Protein AF-A0A4Y7PIX8-F1 (afdb_monomer_lite)

Sequence (165 aa):
MNRLGFGAVGPATTAKARHVSPRPYHHPHSLTLSRPYHSASADVDESTFAREKFGAQKAISSDMYFGRNAYDPAATAEAQERLQQFRGATAISSNQYFGREEEDGEDGAGGGEGLLGDGSLSGLENAARDAIQRVMANPDVQDAADKIRAGALKLSDYLQQMSER

Foldseek 3Di:
DDDDDDDDDDDDDDDDDDDDDDDDDDDDDDDDDPDPPDDPVVVVCLVCVCCVPPVVPPDDDPCVSVVPVPDDPVVVVVLVVLVVVCPPPPDDDPCNSPVPDPPDDDPPDDDDPDQPDDPDPVSVVVVVVVVVVVLVPDPVNVVVVVVVVVVVVVVVVVVVVVVVD

Radius of gyration: 32.85 Å; chains: 1; bounding box: 65×68×79 Å

pLDDT: mean 70.7, std 16.64, range [37.5, 93.62]

Secondary structure (DSSP, 8-state):
-PPPPS--PPPPPP--PPPPPPPPP--------------THHHHHHHHHHHHHHTT-S---HHHHHT-TT--HHHHHHHHHHHHHTTT-S---HHHHHT---SS---SSS--S-SSS---HHHHHHHHHHHHHHHHH-HHHHHHHHHHHHHHHHHHHHHHHHHT-

Structure (mmCIF, N/CA/C/O backbone):
data_AF-A0A4Y7PIX8-F1
#
_entry.id   AF-A0A4Y7PIX8-F1
#
loop_
_atom_site.group_PDB
_atom_site.id
_atom_site.type_symbol
_atom_site.label_atom_id
_atom_site.label_alt_id
_atom_site.label_comp_id
_atom_site.label_asym_id
_atom_site.label_entity_id
_atom_site.label_seq_id
_atom_site.pdbx_PDB_ins_code
_atom_site.Cartn_x
_atom_site.Cartn_y
_atom_site.Cartn_z
_atom_site.occupancy
_atom_site.B_iso_or_equiv
_atom_site.auth_seq_id
_atom_site.auth_comp_id
_atom_site.auth_asym_id
_atom_site.auth_atom_id
_atom_site.pdbx_PDB_model_num
ATOM 1 N N . MET A 1 1 ? 5.256 -55.098 -22.594 1.00 51.00 1 MET A N 1
ATOM 2 C CA . MET A 1 1 ? 4.741 -53.948 -21.822 1.00 51.00 1 MET A CA 1
ATOM 3 C C . MET A 1 1 ? 4.893 -52.693 -22.672 1.00 51.00 1 MET A C 1
ATOM 5 O O . MET A 1 1 ? 6.011 -52.218 -22.816 1.00 51.00 1 MET A O 1
ATOM 9 N N . ASN A 1 2 ? 3.811 -52.184 -23.269 1.00 58.03 2 ASN A N 1
ATOM 10 C CA . ASN A 1 2 ? 3.866 -50.974 -24.098 1.00 58.03 2 ASN A CA 1
ATOM 11 C C . ASN A 1 2 ? 3.426 -49.765 -23.265 1.00 58.03 2 ASN A C 1
ATOM 13 O O . ASN A 1 2 ? 2.327 -49.752 -22.716 1.00 58.03 2 ASN A O 1
ATOM 17 N N . ARG A 1 3 ? 4.321 -48.781 -23.141 1.00 63.31 3 ARG A N 1
ATOM 18 C CA . ARG A 1 3 ? 4.110 -47.519 -22.423 1.00 63.31 3 ARG A CA 1
ATOM 19 C C . ARG A 1 3 ? 3.291 -46.576 -23.309 1.00 63.31 3 ARG A C 1
ATOM 21 O O . ARG A 1 3 ? 3.750 -46.204 -24.384 1.00 63.31 3 ARG A O 1
ATOM 28 N N . LEU A 1 4 ? 2.088 -46.219 -22.866 1.00 70.94 4 LEU A N 1
ATOM 29 C CA . LEU A 1 4 ? 1.241 -45.210 -23.502 1.00 70.94 4 LEU A CA 1
ATOM 30 C C . LEU A 1 4 ? 1.732 -43.819 -23.081 1.00 70.94 4 LEU A C 1
ATOM 32 O O . LEU A 1 4 ? 1.759 -43.496 -21.895 1.00 70.94 4 LEU A O 1
ATOM 36 N N . GLY A 1 5 ? 2.177 -43.038 -24.065 1.00 63.84 5 GLY A N 1
ATOM 37 C CA . GLY A 1 5 ? 2.572 -41.644 -23.906 1.00 63.84 5 GLY A CA 1
ATOM 38 C C . GLY A 1 5 ? 1.372 -40.737 -23.636 1.00 63.84 5 GLY A C 1
ATOM 39 O O . GLY A 1 5 ? 0.261 -40.982 -24.107 1.00 63.84 5 GLY A O 1
ATOM 40 N N . PHE A 1 6 ? 1.624 -39.690 -22.856 1.00 62.28 6 PHE A N 1
ATOM 41 C CA . PHE A 1 6 ? 0.674 -38.644 -22.506 1.00 62.28 6 PHE A CA 1
ATOM 42 C C . PHE A 1 6 ? 0.155 -37.908 -23.752 1.00 62.28 6 PHE A C 1
ATOM 44 O O . PHE A 1 6 ? 0.921 -37.288 -24.482 1.00 62.28 6 PHE A O 1
ATOM 51 N N . GLY A 1 7 ? -1.167 -37.943 -23.930 1.00 59.19 7 GLY A N 1
ATOM 52 C CA . GLY A 1 7 ? -1.958 -36.770 -24.305 1.00 59.19 7 GLY A CA 1
ATOM 53 C C . GLY A 1 7 ? -1.676 -36.128 -25.661 1.00 59.19 7 GLY A C 1
ATOM 54 O O . GLY A 1 7 ? -1.343 -34.949 -25.720 1.00 59.19 7 GLY A O 1
ATOM 55 N N . ALA A 1 8 ? -1.918 -36.855 -26.751 1.00 52.09 8 ALA A N 1
ATOM 56 C CA . ALA A 1 8 ? -2.273 -36.221 -28.017 1.00 52.09 8 ALA A CA 1
ATOM 57 C C . ALA A 1 8 ? -3.710 -35.675 -27.907 1.00 52.09 8 ALA A C 1
ATOM 59 O O . ALA A 1 8 ? -4.668 -36.447 -27.895 1.00 52.09 8 ALA A O 1
ATOM 60 N N . VAL A 1 9 ? -3.869 -34.354 -27.803 1.00 61.28 9 VAL A N 1
ATOM 61 C CA . VAL A 1 9 ? -5.174 -33.691 -27.947 1.00 61.28 9 VAL A CA 1
ATOM 62 C C . VAL A 1 9 ? -5.336 -33.241 -29.400 1.00 61.28 9 VAL A C 1
ATOM 64 O O . VAL A 1 9 ? -4.540 -32.461 -29.917 1.00 61.28 9 VAL A O 1
ATOM 67 N N . GLY A 1 10 ? -6.331 -33.806 -30.087 1.00 49.22 10 GLY A N 1
ATOM 68 C CA . GLY A 1 10 ? -6.725 -33.410 -31.440 1.00 49.22 10 GLY A CA 1
ATOM 69 C C . GLY A 1 10 ? -7.510 -32.088 -31.460 1.00 49.22 10 GLY A C 1
ATOM 70 O O . GLY A 1 10 ? -7.948 -31.614 -30.409 1.00 49.22 10 GLY A O 1
ATOM 71 N N . PRO A 1 11 ? -7.706 -31.475 -32.641 1.00 51.38 11 PRO A N 1
ATOM 72 C CA . PRO A 1 11 ? -8.358 -30.175 -32.760 1.00 51.38 11 PRO A CA 1
ATOM 73 C C . PRO A 1 11 ? -9.878 -30.296 -32.570 1.00 51.38 11 PRO A C 1
ATOM 75 O O . PRO A 1 11 ? -10.563 -30.963 -33.344 1.00 51.38 11 PRO A O 1
ATOM 78 N N . ALA A 1 12 ? -10.415 -29.628 -31.545 1.00 50.47 12 ALA A N 1
ATOM 79 C CA . ALA A 1 12 ? -11.852 -29.508 -31.326 1.00 50.47 12 ALA A CA 1
ATOM 80 C C . ALA A 1 12 ? -12.443 -28.390 -32.201 1.00 50.47 12 ALA A C 1
ATOM 82 O O . ALA A 1 12 ? -11.990 -27.246 -32.202 1.00 50.47 12 ALA A O 1
ATOM 83 N N . THR A 1 13 ? -13.472 -28.762 -32.952 1.00 42.78 13 THR A N 1
ATOM 84 C CA . THR A 1 13 ? -14.265 -27.947 -33.871 1.00 42.78 13 THR A CA 1
ATOM 85 C C . THR A 1 13 ? -15.101 -26.882 -33.154 1.00 42.78 13 THR A C 1
ATOM 87 O O . THR A 1 13 ? -15.723 -27.149 -32.127 1.00 42.78 13 THR A O 1
ATOM 90 N N . THR A 1 14 ? -15.167 -25.693 -33.752 1.00 46.94 14 THR A N 1
ATOM 91 C CA . THR A 1 14 ? -15.957 -24.515 -33.365 1.00 46.94 14 THR A CA 1
ATOM 92 C C . THR A 1 14 ? -17.438 -24.823 -33.104 1.00 46.94 14 THR A C 1
ATOM 94 O O . THR A 1 14 ? -18.172 -25.188 -34.021 1.00 46.94 14 THR A O 1
ATOM 97 N N . ALA A 1 15 ? -17.908 -24.576 -31.876 1.00 44.22 15 ALA A N 1
ATOM 98 C CA . ALA A 1 15 ? -19.329 -24.536 -31.534 1.00 44.22 15 ALA A CA 1
ATOM 99 C C . ALA A 1 15 ? -19.772 -23.089 -31.255 1.00 44.22 15 ALA A C 1
ATOM 101 O O . ALA A 1 15 ? -19.259 -22.402 -30.375 1.00 44.22 15 ALA A O 1
ATOM 102 N N . LYS A 1 16 ? -20.734 -22.631 -32.057 1.00 48.50 16 LYS A N 1
ATOM 103 C CA . LYS A 1 16 ? -21.333 -21.293 -32.072 1.00 48.50 16 LYS A CA 1
ATOM 104 C C . LYS A 1 16 ? -22.332 -21.151 -30.912 1.00 48.50 16 LYS A C 1
ATOM 106 O O . LYS A 1 16 ? -23.440 -21.676 -31.000 1.00 48.50 16 LYS A O 1
ATOM 111 N N . ALA A 1 17 ? -21.971 -20.441 -29.842 1.00 46.00 17 ALA A N 1
ATOM 112 C CA . ALA A 1 17 ? -22.891 -20.126 -28.745 1.00 46.00 17 ALA A CA 1
ATOM 113 C C . ALA A 1 17 ? -23.623 -18.795 -29.001 1.00 46.00 17 ALA A C 1
ATOM 115 O O . ALA A 1 17 ? -23.019 -17.778 -29.338 1.00 46.00 17 ALA A O 1
ATOM 116 N N . ARG A 1 18 ? -24.955 -18.838 -28.885 1.00 49.22 18 ARG A N 1
ATOM 117 C CA . ARG A 1 18 ? -25.894 -17.727 -29.088 1.00 49.22 18 ARG A CA 1
ATOM 118 C C . ARG A 1 18 ? -25.703 -16.634 -28.031 1.00 49.22 18 ARG A C 1
ATOM 120 O O . ARG A 1 18 ? -25.759 -16.907 -26.838 1.00 49.22 18 ARG A O 1
ATOM 127 N N . HIS A 1 19 ? -25.551 -15.397 -28.495 1.00 47.25 19 HIS A N 1
ATOM 128 C CA . HIS A 1 19 ? -25.453 -14.189 -27.681 1.00 47.25 19 HIS A CA 1
ATOM 129 C C . HIS A 1 19 ? -26.841 -13.781 -27.153 1.00 47.25 19 HIS A C 1
ATOM 131 O O . HIS A 1 19 ? -27.742 -13.479 -27.935 1.00 47.25 19 HIS A O 1
ATOM 137 N N . VAL A 1 20 ? -27.009 -13.748 -25.830 1.00 58.03 20 VAL A N 1
ATOM 138 C CA . VAL A 1 20 ? -28.155 -13.130 -25.139 1.00 58.03 20 VAL A CA 1
ATOM 139 C C . VAL A 1 20 ? -27.850 -11.641 -24.970 1.00 58.03 20 VAL A C 1
ATOM 141 O O . VAL A 1 20 ? -26.814 -11.275 -24.426 1.00 58.03 20 VAL A O 1
ATOM 144 N N . SER A 1 21 ? -28.700 -10.772 -25.512 1.00 55.81 21 SER A N 1
ATOM 145 C CA . SER A 1 21 ? -28.516 -9.316 -25.499 1.00 55.81 21 SER A CA 1
ATOM 146 C C . SER A 1 21 ? -28.816 -8.712 -24.118 1.00 55.81 21 SER A C 1
ATOM 148 O O . SER A 1 21 ? -29.924 -8.917 -23.618 1.00 55.81 21 SER A O 1
ATOM 150 N N . PRO A 1 22 ? -27.923 -7.905 -23.518 1.00 58.34 22 PRO A N 1
ATOM 151 C CA . PRO A 1 22 ? -28.315 -7.006 -22.442 1.00 58.34 22 PRO A CA 1
ATOM 152 C C . PRO A 1 22 ? -28.963 -5.734 -23.015 1.00 58.34 22 PRO A C 1
ATOM 154 O O . PRO A 1 22 ? -28.614 -5.254 -24.095 1.00 58.34 22 PRO A O 1
ATOM 157 N N . ARG A 1 23 ? -29.963 -5.217 -22.292 1.00 59.53 23 ARG A N 1
ATOM 158 C CA . ARG A 1 23 ? -30.752 -4.027 -22.645 1.00 59.53 23 ARG A CA 1
ATOM 159 C C . ARG A 1 23 ? -29.902 -2.742 -22.620 1.00 59.53 23 ARG A C 1
ATOM 161 O O . ARG A 1 23 ? -28.999 -2.645 -21.792 1.00 59.53 23 ARG A O 1
ATOM 168 N N . PRO A 1 24 ? -30.205 -1.736 -23.464 1.00 52.06 24 PRO A N 1
ATOM 169 C CA . PRO A 1 24 ? -29.401 -0.523 -23.553 1.00 52.06 24 PRO A CA 1
ATOM 170 C C . PRO A 1 24 ? -29.749 0.465 -22.430 1.00 52.06 24 PRO A C 1
ATOM 172 O O . PRO A 1 24 ? -30.883 0.933 -22.333 1.00 52.06 24 PRO A O 1
ATOM 175 N N . TYR A 1 25 ? -28.756 0.834 -21.620 1.00 48.97 25 TYR A N 1
ATOM 176 C CA . TYR A 1 25 ? -28.816 2.037 -20.788 1.00 48.97 25 TYR A CA 1
ATOM 177 C C . TYR A 1 25 ? -28.763 3.277 -21.690 1.00 48.97 25 TYR A C 1
ATOM 179 O O . TYR A 1 25 ? -27.814 3.462 -22.451 1.00 48.97 25 TYR A O 1
ATOM 187 N N . HIS A 1 26 ? -29.788 4.124 -21.615 1.00 54.50 26 HIS A N 1
ATOM 188 C CA . HIS A 1 26 ? -29.819 5.422 -22.286 1.00 54.50 26 HIS A CA 1
ATOM 189 C C . HIS A 1 26 ? -28.824 6.380 -21.617 1.00 54.50 26 HIS A C 1
ATOM 191 O O . HIS A 1 26 ? -29.031 6.786 -20.478 1.00 54.50 26 HIS A O 1
ATOM 197 N N . HIS A 1 27 ? -27.773 6.760 -22.342 1.00 56.09 27 HIS A N 1
ATOM 198 C CA . HIS A 1 27 ? -26.993 7.966 -22.069 1.00 56.09 27 HIS A CA 1
ATOM 199 C C . HIS A 1 27 ? -27.304 8.969 -23.186 1.00 56.09 27 HIS A C 1
ATOM 201 O O . HIS A 1 27 ? -27.070 8.645 -24.354 1.00 56.09 27 HIS A O 1
ATOM 207 N N . PRO A 1 28 ? -27.867 10.151 -22.888 1.00 59.72 28 PRO A N 1
ATOM 208 C CA . PRO A 1 28 ? -28.012 11.197 -23.883 1.00 59.72 28 PRO A CA 1
ATOM 209 C C . PRO A 1 28 ? -26.685 11.958 -24.047 1.00 59.72 28 PRO A C 1
ATOM 211 O O . PRO A 1 28 ? -25.898 12.059 -23.110 1.00 59.72 28 PRO A O 1
ATOM 214 N N . HIS A 1 29 ? -26.522 12.555 -25.231 1.00 47.00 29 HIS A N 1
ATOM 215 C CA . HIS A 1 29 ? -25.461 13.474 -25.679 1.00 47.00 29 HIS A CA 1
ATOM 216 C C . HIS A 1 29 ? -24.283 12.838 -26.434 1.00 47.00 29 HIS A C 1
ATOM 218 O O . HIS A 1 29 ? -23.179 12.625 -25.943 1.00 47.00 29 HIS A O 1
ATOM 224 N N . SER A 1 30 ? -24.564 12.625 -27.719 1.00 50.91 30 SER A N 1
ATOM 225 C CA . SER A 1 30 ? -23.630 12.512 -28.831 1.00 50.91 30 SER A CA 1
ATOM 226 C C . SER A 1 30 ? -22.756 13.762 -28.989 1.00 50.91 30 SER A C 1
ATOM 228 O O . SER A 1 30 ? -23.269 14.845 -29.272 1.00 50.91 30 SER A O 1
ATOM 230 N N . LEU A 1 31 ? -21.437 13.583 -28.946 1.00 58.44 31 LEU A N 1
ATOM 231 C CA . LEU A 1 31 ? -20.496 14.425 -29.679 1.00 58.44 31 LEU A CA 1
ATOM 232 C C . LEU A 1 31 ? -19.670 13.504 -30.575 1.00 58.44 31 LEU A C 1
ATOM 234 O O . LEU A 1 31 ? -18.884 12.675 -30.125 1.00 58.44 31 LEU A O 1
ATOM 238 N N . THR A 1 32 ? -19.951 13.601 -31.867 1.00 54.78 32 THR A N 1
ATOM 239 C CA . THR A 1 32 ? -19.313 12.860 -32.947 1.00 54.78 32 THR A CA 1
ATOM 240 C C . THR A 1 32 ? -17.853 13.280 -33.076 1.00 54.78 32 THR A C 1
ATOM 242 O O . THR A 1 32 ? -17.566 14.371 -33.565 1.00 54.78 32 THR A O 1
ATOM 245 N N . LEU A 1 33 ? -16.928 12.397 -32.706 1.00 56.91 33 LEU A N 1
ATOM 246 C CA . LEU A 1 33 ? -15.567 12.434 -33.225 1.00 56.91 33 LEU A CA 1
ATOM 247 C C . LEU A 1 33 ? -15.387 11.186 -34.088 1.00 56.91 33 LEU A C 1
ATOM 249 O O . LEU A 1 33 ? -15.236 10.081 -33.570 1.00 56.91 33 LEU A O 1
ATOM 253 N N . SER A 1 34 ? -15.482 11.361 -35.410 1.00 59.00 34 SER A N 1
ATOM 254 C CA . SER A 1 34 ? -15.151 10.325 -36.391 1.00 59.00 34 SER A CA 1
ATOM 255 C C . SER A 1 34 ? -13.716 9.874 -36.157 1.00 59.00 34 SER A C 1
ATOM 257 O O . SER A 1 34 ? -12.762 10.537 -36.559 1.00 59.00 34 SER A O 1
ATOM 259 N N . ARG A 1 35 ? -13.567 8.747 -35.465 1.00 58.97 35 ARG A N 1
ATOM 260 C CA . ARG A 1 35 ? -12.287 8.083 -35.264 1.00 58.97 35 ARG A CA 1
ATOM 261 C C . ARG A 1 35 ? -11.973 7.339 -36.565 1.00 58.97 35 ARG A C 1
ATOM 263 O O . ARG A 1 35 ? -12.783 6.502 -36.966 1.00 58.97 35 ARG A O 1
ATOM 270 N N . PRO A 1 36 ? -10.869 7.652 -37.266 1.00 54.69 36 PRO A N 1
ATOM 271 C CA . PRO A 1 36 ? -10.506 6.925 -38.472 1.00 54.69 36 PRO A CA 1
ATOM 272 C C . PRO A 1 36 ? -10.323 5.453 -38.107 1.00 54.69 36 PRO A C 1
ATOM 274 O O . PRO A 1 36 ? -9.555 5.119 -37.200 1.00 54.69 36 PRO A O 1
ATOM 277 N N . TYR A 1 37 ? -11.082 4.606 -38.797 1.00 50.25 37 TYR A N 1
ATOM 278 C CA . TYR A 1 37 ? -11.020 3.154 -38.729 1.00 50.25 37 TYR A CA 1
ATOM 279 C C . TYR A 1 37 ? -9.612 2.728 -39.159 1.00 50.25 37 TYR A C 1
ATOM 281 O O . TYR A 1 37 ? -9.327 2.609 -40.350 1.00 50.25 37 TYR A O 1
ATOM 289 N N . HIS A 1 38 ? -8.700 2.600 -38.194 1.00 55.03 38 HIS A N 1
ATOM 290 C CA . HIS A 1 38 ? -7.393 2.016 -38.443 1.00 55.03 38 HIS A CA 1
ATOM 291 C C . HIS A 1 38 ? -7.612 0.517 -38.608 1.00 55.03 38 HIS A C 1
ATOM 293 O O . HIS A 1 38 ? -8.166 -0.158 -37.747 1.00 55.03 38 HIS A O 1
ATOM 299 N N . SER A 1 39 ? -7.276 0.07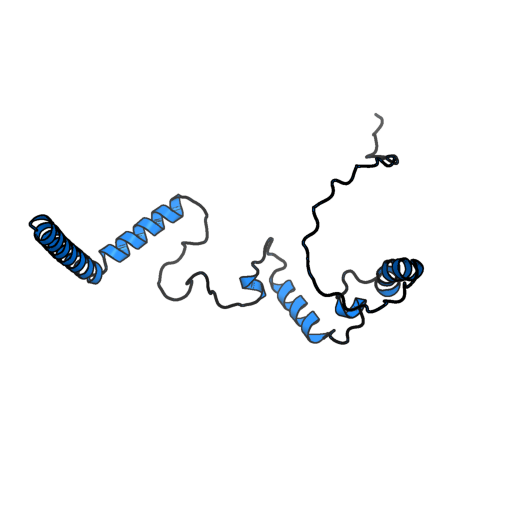1 -39.810 1.00 51.78 39 SER A N 1
ATOM 300 C CA . SER A 1 39 ? -7.445 -1.268 -40.348 1.00 51.78 39 SER A CA 1
ATOM 301 C C . SER A 1 39 ? -6.887 -2.349 -39.428 1.00 51.78 39 SER A C 1
ATOM 303 O O . SER A 1 39 ? -5.803 -2.168 -38.875 1.00 51.78 39 SER A O 1
ATOM 305 N N . ALA A 1 40 ? -7.557 -3.504 -39.422 1.00 56.53 40 ALA A N 1
ATOM 306 C CA . ALA A 1 40 ? -7.214 -4.761 -38.747 1.00 56.53 40 ALA A CA 1
ATOM 307 C C . ALA A 1 40 ? -5.740 -5.226 -38.841 1.00 56.53 40 ALA A C 1
ATOM 309 O O . ALA A 1 40 ? -5.350 -6.156 -38.148 1.00 56.53 40 ALA A O 1
ATOM 310 N N . SER A 1 41 ? -4.918 -4.607 -39.691 1.00 54.28 41 SER A N 1
ATOM 311 C CA . SER A 1 41 ? -3.466 -4.789 -39.780 1.00 54.28 41 SER A CA 1
ATOM 312 C C . SER A 1 41 ? -2.700 -4.260 -38.557 1.00 54.28 41 SER A C 1
ATOM 314 O O . SER A 1 41 ? -1.665 -4.821 -38.216 1.00 54.28 41 SER A O 1
ATOM 316 N N . ALA A 1 42 ? -3.190 -3.201 -37.896 1.00 57.47 42 ALA A N 1
ATOM 317 C CA . ALA A 1 42 ? -2.537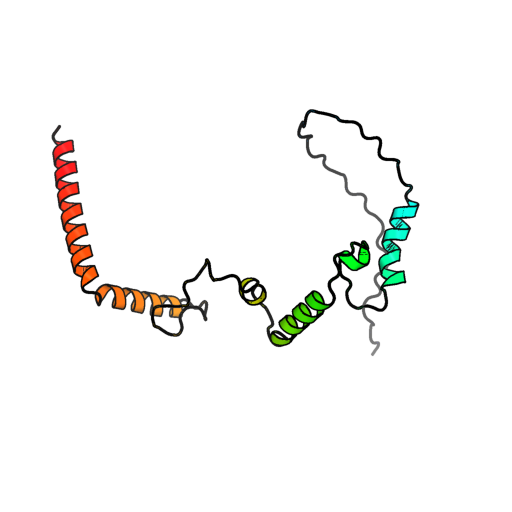 -2.621 -36.715 1.00 57.47 42 ALA A CA 1
ATOM 318 C C . ALA A 1 42 ? -2.703 -3.504 -35.466 1.00 57.47 42 ALA A C 1
ATOM 320 O O . ALA A 1 42 ? -1.789 -3.596 -34.654 1.00 57.47 42 ALA A O 1
ATOM 321 N N . ASP A 1 43 ? -3.833 -4.208 -35.351 1.00 57.47 43 ASP A N 1
ATOM 322 C CA . ASP A 1 43 ? -4.094 -5.123 -34.234 1.00 57.47 43 ASP A CA 1
ATOM 323 C C . ASP A 1 43 ? -3.148 -6.339 -34.257 1.00 57.47 43 ASP A C 1
ATOM 325 O O . ASP A 1 43 ? -2.729 -6.832 -33.208 1.00 57.47 43 ASP A O 1
ATOM 329 N N . VAL A 1 44 ? -2.780 -6.824 -35.454 1.00 57.47 44 VAL A N 1
ATOM 330 C CA . VAL A 1 44 ? -1.812 -7.927 -35.590 1.00 57.47 44 VAL A CA 1
ATOM 331 C C . VAL A 1 44 ? -0.415 -7.459 -35.192 1.00 57.47 44 VAL A C 1
ATOM 333 O O . VAL A 1 44 ? 0.249 -8.165 -34.435 1.00 57.47 44 VAL A O 1
ATOM 336 N N . ASP A 1 45 ? -0.013 -6.265 -35.641 1.00 61.31 45 ASP A N 1
ATOM 337 C CA . ASP A 1 45 ? 1.290 -5.662 -35.336 1.00 61.31 45 ASP A CA 1
ATOM 338 C C . ASP A 1 45 ? 1.432 -5.363 -33.830 1.00 61.31 45 ASP A C 1
ATOM 340 O O . ASP A 1 45 ? 2.429 -5.742 -33.222 1.00 61.31 45 ASP A O 1
ATOM 344 N N . GLU A 1 46 ? 0.395 -4.837 -33.159 1.00 66.38 46 GLU A N 1
ATOM 345 C CA . GLU A 1 46 ? 0.402 -4.702 -31.689 1.00 66.38 46 GLU A CA 1
ATOM 346 C C . GLU A 1 46 ? 0.551 -6.058 -30.974 1.00 66.38 46 GLU A C 1
ATOM 348 O O . GLU A 1 46 ? 1.268 -6.166 -29.969 1.00 66.38 46 GLU A O 1
ATOM 353 N N . SER A 1 47 ? -0.091 -7.111 -31.493 1.00 71.56 47 SER A N 1
ATOM 354 C CA . SER A 1 47 ? -0.051 -8.443 -30.880 1.00 71.56 47 SER A CA 1
ATOM 355 C C . SER A 1 47 ? 1.315 -9.136 -31.007 1.00 71.56 47 SER A C 1
ATOM 357 O O . SER A 1 47 ? 1.706 -9.901 -30.116 1.00 71.56 47 SER A O 1
ATOM 359 N N . THR A 1 48 ? 2.067 -8.870 -32.082 1.00 84.94 48 THR A N 1
ATOM 360 C CA . THR A 1 48 ? 3.412 -9.425 -32.306 1.00 84.94 48 THR A CA 1
ATOM 361 C C . THR A 1 48 ? 4.520 -8.524 -31.773 1.00 84.94 48 THR A C 1
ATOM 363 O O . THR A 1 48 ? 5.552 -9.049 -31.351 1.00 84.94 48 THR A O 1
ATOM 366 N N . PHE A 1 49 ? 4.295 -7.212 -31.664 1.00 86.75 49 PHE A N 1
ATOM 367 C CA . PHE A 1 49 ? 5.270 -6.227 -31.187 1.00 86.75 49 PHE A CA 1
ATOM 368 C C . PHE A 1 49 ? 5.935 -6.623 -29.862 1.00 86.75 49 PHE A C 1
ATOM 370 O O . PHE A 1 49 ? 7.164 -6.616 -29.758 1.00 86.75 49 PHE A O 1
ATOM 377 N N . ALA A 1 50 ? 5.150 -7.045 -28.859 1.00 87.88 50 ALA A N 1
ATOM 378 C CA . ALA A 1 50 ? 5.698 -7.487 -27.571 1.00 87.88 50 ALA A CA 1
ATOM 379 C C . ALA A 1 50 ? 6.660 -8.672 -27.730 1.00 87.88 50 ALA A C 1
ATOM 381 O O . ALA A 1 50 ? 7.722 -8.716 -27.111 1.00 87.88 50 ALA A O 1
ATOM 382 N N . ARG A 1 51 ? 6.280 -9.643 -28.567 1.00 88.38 51 ARG A N 1
ATOM 383 C CA . ARG A 1 51 ? 7.051 -10.870 -28.790 1.00 88.38 51 ARG A CA 1
ATOM 384 C C . ARG A 1 51 ? 8.330 -10.586 -29.569 1.00 88.38 51 ARG A C 1
ATOM 386 O O . ARG A 1 51 ? 9.370 -11.137 -29.230 1.00 88.38 51 ARG A O 1
ATOM 393 N N . GLU A 1 52 ? 8.268 -9.714 -30.568 1.00 91.12 52 GLU A N 1
ATOM 394 C CA . GLU A 1 52 ? 9.415 -9.363 -31.408 1.00 91.12 52 GLU A CA 1
ATOM 395 C C . GLU A 1 52 ? 10.429 -8.474 -30.680 1.00 91.12 52 GLU A C 1
ATOM 397 O O . GLU A 1 52 ? 11.635 -8.682 -30.807 1.00 91.12 52 GLU A O 1
ATOM 402 N N . LYS A 1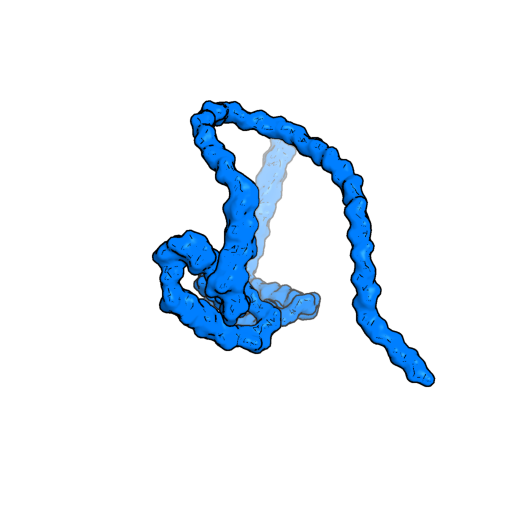 53 ? 9.964 -7.499 -29.888 1.00 88.00 53 LYS A N 1
ATOM 403 C CA . LYS A 1 53 ? 10.840 -6.550 -29.179 1.00 88.00 53 LYS A CA 1
ATOM 404 C C . LYS A 1 53 ? 11.335 -7.066 -27.837 1.00 88.00 53 LYS A C 1
ATOM 406 O O . LYS A 1 53 ? 12.468 -6.781 -27.457 1.00 88.00 53 LYS A O 1
ATOM 411 N N . PHE A 1 54 ? 10.506 -7.826 -27.130 1.00 90.00 54 PHE A N 1
ATOM 412 C CA . PHE A 1 54 ? 10.767 -8.208 -25.747 1.00 90.00 54 PHE A CA 1
ATOM 413 C C . PHE A 1 54 ? 10.704 -9.716 -25.500 1.00 90.00 54 PHE A C 1
ATOM 415 O O . PHE A 1 54 ? 10.724 -10.143 -24.351 1.00 90.00 54 PHE A O 1
ATOM 422 N N . GLY A 1 55 ? 10.696 -10.547 -26.547 1.00 90.56 55 GLY A N 1
ATOM 423 C CA . GLY A 1 55 ? 10.621 -12.007 -26.409 1.00 90.56 55 GLY A CA 1
ATOM 424 C C . GLY A 1 55 ? 11.765 -12.644 -25.609 1.00 90.56 55 GLY A C 1
ATOM 425 O O . GLY A 1 55 ? 11.604 -13.739 -25.078 1.00 90.56 55 GLY A O 1
ATOM 426 N N . ALA A 1 56 ? 12.908 -11.963 -25.479 1.00 91.31 56 ALA A N 1
ATOM 427 C CA . ALA A 1 56 ? 14.020 -12.403 -24.633 1.00 91.31 56 ALA A CA 1
ATOM 428 C C . ALA A 1 56 ? 13.850 -12.031 -23.145 1.00 91.31 56 ALA A C 1
ATOM 430 O O . ALA A 1 56 ? 14.573 -12.548 -22.291 1.00 91.31 56 ALA A O 1
ATOM 431 N N . GLN A 1 57 ? 12.926 -11.124 -22.819 1.00 86.06 57 GLN A N 1
ATOM 432 C CA . GLN A 1 57 ? 12.691 -10.651 -21.459 1.00 86.06 57 GLN A CA 1
ATOM 433 C C . GLN A 1 57 ? 11.582 -11.470 -20.794 1.00 86.06 57 GLN A C 1
ATOM 435 O O . GLN A 1 57 ? 10.527 -11.718 -21.367 1.00 86.06 57 GLN A O 1
ATOM 440 N N . LYS A 1 58 ? 11.816 -11.888 -19.545 1.00 90.25 58 LYS A N 1
ATOM 441 C CA . LYS A 1 58 ? 10.833 -12.654 -18.757 1.00 90.25 58 LYS A CA 1
ATOM 442 C C . LYS A 1 58 ? 9.605 -11.831 -18.360 1.00 90.25 58 LYS A C 1
ATOM 444 O O . LYS A 1 58 ? 8.556 -12.403 -18.090 1.00 90.25 58 LYS A O 1
ATOM 449 N N . ALA A 1 59 ? 9.756 -10.514 -18.282 1.00 86.25 59 ALA A N 1
ATOM 450 C CA . ALA A 1 59 ? 8.698 -9.575 -17.957 1.00 86.25 59 ALA A CA 1
ATOM 451 C C . ALA A 1 59 ? 9.014 -8.220 -18.597 1.00 86.25 59 ALA A C 1
ATOM 453 O O . ALA A 1 59 ? 10.184 -7.845 -18.686 1.00 86.25 59 ALA A O 1
ATOM 454 N N . ILE A 1 60 ? 7.969 -7.492 -18.988 1.00 85.81 60 ILE A N 1
ATOM 455 C CA . ILE A 1 60 ? 8.040 -6.101 -19.440 1.00 85.81 60 ILE A CA 1
ATOM 456 C C . ILE A 1 60 ? 7.032 -5.258 -18.676 1.00 85.81 60 ILE A C 1
ATOM 458 O O . ILE A 1 60 ? 5.960 -5.747 -18.319 1.00 85.81 60 ILE A O 1
ATOM 462 N N . SER A 1 61 ? 7.364 -3.994 -18.428 1.00 86.19 61 SER A N 1
ATOM 463 C CA . SER A 1 61 ? 6.401 -3.047 -17.881 1.00 86.19 61 SER A CA 1
ATOM 464 C C . SER A 1 61 ? 5.486 -2.519 -18.986 1.00 86.19 61 SER A C 1
ATOM 466 O O . SER A 1 61 ? 5.870 -2.427 -20.155 1.00 86.19 61 SER A O 1
ATOM 468 N N . SER A 1 62 ? 4.272 -2.137 -18.592 1.00 86.25 62 SER A N 1
ATOM 469 C CA . SER A 1 62 ? 3.305 -1.458 -19.462 1.00 86.25 62 SER A CA 1
ATOM 470 C C . SER A 1 62 ? 3.929 -0.226 -20.128 1.00 86.25 62 SER A C 1
ATOM 472 O O . SER A 1 62 ? 3.777 -0.017 -21.328 1.00 86.25 62 SER A O 1
ATOM 474 N N . ASP A 1 63 ? 4.729 0.542 -19.386 1.00 84.88 63 ASP A N 1
ATOM 475 C CA . ASP A 1 63 ? 5.370 1.754 -19.902 1.00 84.88 63 ASP A CA 1
ATO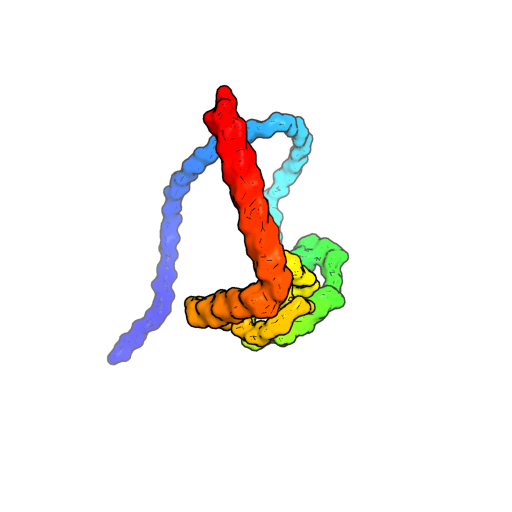M 476 C C . ASP A 1 63 ? 6.403 1.464 -20.995 1.00 84.88 63 ASP A C 1
ATOM 478 O O . ASP A 1 63 ? 6.455 2.192 -21.986 1.00 84.88 63 ASP A O 1
ATOM 482 N N . MET A 1 64 ? 7.161 0.365 -20.875 1.00 85.00 64 MET A N 1
ATOM 483 C CA . MET A 1 64 ? 8.073 -0.085 -21.933 1.00 85.00 64 MET A CA 1
ATOM 484 C C . MET A 1 64 ? 7.320 -0.575 -23.173 1.00 85.00 64 MET A C 1
ATOM 486 O O . MET A 1 64 ? 7.770 -0.329 -24.289 1.00 85.00 64 MET A O 1
ATOM 490 N N . TYR A 1 65 ? 6.175 -1.239 -22.993 1.00 88.06 65 TYR A N 1
ATOM 491 C CA . TYR A 1 65 ? 5.358 -1.714 -24.111 1.00 88.06 65 TYR A CA 1
ATOM 492 C C . TYR A 1 65 ? 4.688 -0.558 -24.867 1.00 88.06 65 TYR A C 1
ATOM 494 O O . TYR A 1 65 ? 4.746 -0.512 -26.092 1.00 88.06 65 TYR A O 1
ATOM 502 N N . PHE A 1 66 ? 4.112 0.411 -24.150 1.00 87.44 66 PHE A N 1
ATOM 503 C CA . PHE A 1 66 ? 3.406 1.549 -24.749 1.00 87.44 66 PHE A CA 1
ATOM 504 C C . PHE A 1 66 ? 4.305 2.760 -25.044 1.00 87.44 66 PHE A C 1
ATOM 506 O O . PHE A 1 66 ? 3.803 3.790 -25.494 1.00 87.44 66 PHE A O 1
ATOM 513 N N . GLY A 1 67 ? 5.610 2.680 -24.759 1.00 81.50 67 GLY A N 1
ATOM 514 C CA . GLY A 1 67 ? 6.557 3.779 -24.976 1.00 81.50 67 GLY A CA 1
ATOM 515 C C . GLY A 1 67 ? 6.207 5.050 -24.198 1.00 81.50 67 GLY A C 1
ATOM 516 O O . GLY A 1 67 ? 6.554 6.159 -24.607 1.00 81.50 67 GLY A O 1
ATOM 517 N N . ARG A 1 68 ? 5.488 4.910 -23.081 1.00 80.81 68 ARG A N 1
ATOM 518 C CA . ARG A 1 68 ? 5.221 6.027 -22.175 1.00 80.81 68 ARG A CA 1
ATOM 519 C C . ARG A 1 68 ? 6.527 6.222 -21.418 1.00 80.81 68 ARG A C 1
ATOM 521 O O . ARG A 1 68 ? 6.963 5.302 -20.741 1.00 80.81 68 ARG A O 1
ATOM 528 N N . ASN A 1 69 ? 7.188 7.371 -21.555 1.00 66.19 69 ASN A N 1
ATOM 529 C CA . ASN A 1 69 ? 8.475 7.694 -20.907 1.00 66.19 69 ASN A CA 1
ATOM 530 C C . ASN A 1 69 ? 8.383 7.796 -19.360 1.00 66.19 69 ASN A C 1
ATOM 532 O O . ASN A 1 69 ? 9.001 8.657 -18.748 1.00 66.19 69 ASN A O 1
ATOM 536 N N . ALA A 1 70 ? 7.575 6.946 -18.731 1.00 70.44 70 ALA A N 1
ATOM 537 C CA . ALA A 1 70 ? 7.401 6.786 -17.298 1.00 70.44 70 ALA A CA 1
ATOM 538 C C . ALA A 1 70 ? 8.221 5.605 -16.744 1.00 70.44 70 ALA A C 1
ATOM 540 O O . ALA A 1 70 ? 8.155 5.326 -15.551 1.00 70.44 70 ALA A O 1
ATOM 541 N N . TYR A 1 71 ? 8.993 4.903 -17.589 1.00 72.19 71 TYR A N 1
ATOM 542 C CA . TYR A 1 71 ? 9.914 3.870 -17.122 1.00 72.19 71 TYR A CA 1
ATOM 543 C C . TYR A 1 71 ? 11.058 4.503 -16.325 1.00 72.19 71 TYR A C 1
ATOM 545 O O . TYR A 1 71 ? 11.980 5.085 -16.898 1.00 72.19 71 TYR A O 1
ATOM 553 N N . ASP A 1 72 ? 10.996 4.353 -15.006 1.00 78.56 72 ASP A N 1
ATOM 554 C CA . ASP A 1 72 ? 12.083 4.694 -14.100 1.00 78.56 72 ASP A CA 1
ATOM 555 C C . ASP A 1 72 ? 12.868 3.419 -13.724 1.00 78.56 72 ASP A C 1
ATOM 557 O O . ASP A 1 72 ? 12.361 2.578 -12.969 1.00 78.56 72 ASP A O 1
ATOM 561 N N . PRO A 1 73 ? 14.106 3.239 -14.228 1.00 78.69 73 PRO A N 1
ATOM 562 C CA . PRO A 1 73 ? 14.924 2.083 -13.881 1.00 78.69 73 PRO A CA 1
ATOM 563 C C . PRO A 1 73 ? 15.208 1.997 -12.375 1.00 78.69 73 PRO A C 1
ATOM 565 O O . PRO A 1 73 ? 15.310 0.883 -11.856 1.00 78.69 73 PRO A O 1
ATOM 568 N N . ALA A 1 74 ? 15.278 3.126 -11.660 1.00 81.38 74 ALA A N 1
ATOM 569 C CA . ALA A 1 74 ? 15.503 3.135 -10.218 1.00 81.38 74 ALA A CA 1
ATOM 570 C C . ALA A 1 74 ? 14.315 2.517 -9.466 1.00 81.38 74 ALA A C 1
ATOM 572 O O . ALA A 1 74 ? 14.511 1.622 -8.644 1.00 81.38 74 ALA A O 1
ATOM 573 N N . ALA A 1 75 ? 13.086 2.894 -9.828 1.00 79.81 75 ALA A N 1
ATOM 574 C CA . ALA A 1 75 ? 11.871 2.326 -9.244 1.00 79.81 75 ALA A CA 1
ATOM 575 C C . ALA A 1 75 ? 11.761 0.807 -9.480 1.00 79.81 75 ALA A C 1
ATOM 577 O O . ALA A 1 75 ? 11.331 0.057 -8.602 1.00 79.81 75 ALA A O 1
ATOM 578 N N . THR A 1 76 ? 12.186 0.319 -10.653 1.00 80.81 76 THR A N 1
ATOM 579 C CA . THR A 1 76 ? 12.167 -1.128 -10.936 1.00 80.81 76 THR A CA 1
ATOM 580 C C . THR A 1 76 ? 13.208 -1.913 -10.143 1.00 80.81 76 THR A C 1
ATOM 582 O O . THR A 1 76 ? 12.910 -3.016 -9.682 1.00 80.81 76 THR A O 1
ATOM 585 N N . ALA A 1 77 ? 14.409 -1.356 -9.963 1.00 84.12 77 ALA A N 1
ATOM 586 C CA . ALA A 1 77 ? 15.461 -1.977 -9.168 1.00 84.12 77 ALA A CA 1
ATOM 587 C C . ALA A 1 77 ? 15.044 -2.061 -7.694 1.00 84.12 77 ALA A C 1
ATOM 589 O O . ALA A 1 77 ? 15.145 -3.123 -7.084 1.00 84.12 77 ALA A O 1
ATOM 590 N N . GLU A 1 78 ? 14.466 -0.983 -7.170 1.00 83.56 78 GLU A N 1
ATOM 591 C CA . GLU A 1 78 ? 13.955 -0.917 -5.804 1.00 83.56 78 GLU A CA 1
ATOM 592 C C . GLU A 1 78 ? 12.803 -1.915 -5.573 1.00 83.56 78 GLU A C 1
ATOM 594 O O . GLU A 1 78 ? 12.782 -2.639 -4.578 1.00 83.56 78 GLU A O 1
ATOM 599 N N . ALA A 1 79 ? 11.863 -2.033 -6.519 1.00 82.25 79 ALA A N 1
ATOM 600 C CA . ALA A 1 79 ? 10.799 -3.036 -6.448 1.00 82.25 79 ALA A CA 1
ATOM 601 C C . ALA A 1 79 ? 11.352 -4.473 -6.472 1.00 82.25 79 ALA A C 1
ATOM 603 O O . ALA A 1 79 ? 10.879 -5.336 -5.730 1.00 82.25 79 ALA A O 1
ATOM 604 N N . GLN A 1 80 ? 12.376 -4.746 -7.289 1.00 85.69 80 GLN A N 1
ATOM 605 C CA . GLN A 1 80 ? 13.033 -6.054 -7.296 1.00 85.69 80 GLN A CA 1
ATOM 606 C C . GLN A 1 80 ? 13.764 -6.347 -5.985 1.00 85.69 80 GLN A C 1
ATOM 608 O O . GLN A 1 80 ? 13.711 -7.484 -5.517 1.00 85.69 80 GLN A O 1
ATOM 613 N N . GLU A 1 81 ? 14.431 -5.359 -5.396 1.00 88.62 81 GLU A N 1
ATOM 614 C CA . GLU A 1 81 ? 15.113 -5.491 -4.109 1.00 88.62 81 GLU A CA 1
ATOM 615 C C . GLU A 1 81 ? 14.117 -5.777 -2.979 1.00 88.62 81 GLU A C 1
ATOM 617 O O . GLU A 1 81 ? 14.314 -6.716 -2.207 1.00 88.62 81 GLU A O 1
ATOM 622 N N . ARG A 1 82 ? 12.976 -5.077 -2.955 1.00 84.88 82 ARG A N 1
ATOM 623 C CA . ARG A 1 82 ? 11.868 -5.378 -2.033 1.00 84.88 82 ARG A CA 1
ATOM 624 C C . ARG A 1 82 ? 11.350 -6.803 -2.217 1.00 84.88 82 ARG A C 1
ATOM 626 O O . ARG A 1 82 ? 11.225 -7.541 -1.249 1.00 84.88 82 ARG A O 1
ATOM 633 N N . LEU A 1 83 ? 11.111 -7.242 -3.455 1.00 83.31 83 LEU A N 1
ATOM 634 C CA . LEU A 1 83 ? 10.651 -8.612 -3.729 1.00 83.31 83 LEU A CA 1
ATOM 635 C C . LEU A 1 83 ? 11.685 -9.683 -3.348 1.00 83.31 83 LEU A C 1
ATOM 637 O O . LEU A 1 83 ? 11.304 -10.807 -3.019 1.00 83.31 83 LEU A O 1
ATOM 641 N N . GLN A 1 84 ? 12.984 -9.367 -3.382 1.00 88.94 84 GLN A N 1
ATOM 642 C CA . GLN A 1 84 ? 14.029 -10.295 -2.945 1.00 88.94 84 GLN A CA 1
ATOM 643 C C . GLN A 1 84 ? 13.930 -10.620 -1.452 1.00 88.94 84 GLN A C 1
ATOM 645 O O . GLN A 1 84 ? 14.153 -11.771 -1.075 1.00 88.94 84 GLN A O 1
ATOM 650 N N . GLN A 1 85 ? 13.517 -9.657 -0.628 1.00 86.00 85 GLN A N 1
ATOM 651 C CA . GLN A 1 85 ? 13.346 -9.836 0.819 1.00 86.00 85 GLN A CA 1
ATOM 652 C C . GLN A 1 85 ? 12.240 -10.852 1.155 1.00 86.00 85 GLN A C 1
ATOM 654 O O . GLN A 1 85 ? 12.274 -11.477 2.211 1.00 86.00 85 GLN A O 1
ATOM 659 N N . PHE A 1 86 ? 11.309 -11.096 0.225 1.00 85.69 86 PHE A N 1
ATOM 660 C CA . PHE A 1 86 ? 10.173 -12.002 0.413 1.00 85.69 86 PHE A CA 1
ATOM 661 C C . PHE A 1 86 ? 10.271 -13.319 -0.375 1.00 85.69 86 PHE A C 1
ATOM 663 O O . PHE A 1 86 ? 9.289 -14.051 -0.476 1.00 85.69 86 PHE A O 1
ATOM 670 N N . ARG A 1 87 ? 11.442 -13.671 -0.927 1.00 86.56 87 ARG A N 1
ATOM 671 C CA . ARG A 1 87 ? 11.636 -14.884 -1.759 1.00 86.56 87 ARG A CA 1
ATOM 672 C C . ARG A 1 87 ? 11.246 -16.208 -1.083 1.00 86.56 87 ARG A C 1
ATOM 674 O O . ARG A 1 87 ? 11.040 -17.188 -1.793 1.00 86.56 87 ARG A O 1
ATOM 681 N N . GLY A 1 88 ? 11.174 -16.251 0.248 1.00 85.12 88 GLY A N 1
ATOM 682 C CA . GLY A 1 88 ? 10.766 -17.426 1.028 1.00 85.12 88 GLY A CA 1
ATOM 683 C C . GLY A 1 88 ? 9.300 -17.435 1.473 1.00 85.12 88 GLY A C 1
ATOM 684 O O . GLY A 1 88 ? 8.845 -18.440 2.012 1.00 85.12 88 GLY A O 1
ATOM 685 N N . ALA A 1 89 ? 8.558 -16.345 1.265 1.00 81.88 89 ALA A N 1
ATOM 686 C CA . ALA A 1 89 ? 7.153 -16.260 1.639 1.00 81.88 89 ALA A CA 1
ATOM 687 C C . ALA A 1 89 ? 6.274 -16.863 0.531 1.00 81.88 89 ALA A C 1
ATOM 689 O O . ALA A 1 89 ? 6.400 -16.511 -0.641 1.00 81.88 89 ALA A O 1
ATOM 690 N N . THR A 1 90 ? 5.368 -17.773 0.891 1.00 82.88 90 THR A N 1
ATOM 691 C CA . THR A 1 90 ? 4.384 -18.350 -0.045 1.00 82.88 90 THR A CA 1
ATOM 692 C C . THR A 1 90 ? 3.252 -17.375 -0.375 1.00 82.88 90 THR A C 1
ATOM 694 O O . THR A 1 90 ? 2.624 -17.498 -1.426 1.00 82.88 90 THR A O 1
ATOM 697 N N . ALA A 1 91 ? 3.019 -16.391 0.495 1.00 81.81 91 ALA A N 1
ATOM 698 C CA . ALA A 1 91 ? 2.103 -15.279 0.299 1.00 81.81 91 ALA A CA 1
ATOM 699 C C . ALA A 1 91 ? 2.669 -14.022 0.974 1.00 81.81 91 ALA A C 1
ATOM 701 O O . ALA A 1 91 ? 3.281 -14.110 2.037 1.00 81.81 91 ALA A O 1
ATOM 702 N N . ILE A 1 92 ? 2.459 -12.862 0.354 1.00 79.19 92 ILE A N 1
ATOM 703 C CA . ILE A 1 92 ? 2.850 -11.550 0.882 1.00 79.19 92 ILE A CA 1
ATOM 704 C C . ILE A 1 92 ? 1.584 -10.702 0.902 1.00 79.19 92 ILE A C 1
ATOM 706 O O . ILE A 1 92 ? 0.885 -10.615 -0.111 1.00 79.19 92 ILE A O 1
ATOM 710 N N . SER A 1 93 ? 1.269 -10.095 2.043 1.00 85.25 93 SER A N 1
ATOM 711 C CA . SER A 1 93 ? 0.135 -9.179 2.138 1.00 85.25 93 SER A CA 1
ATOM 712 C C . SER A 1 93 ? 0.440 -7.869 1.408 1.00 85.25 93 SER A C 1
ATOM 714 O O . SER A 1 93 ? 1.561 -7.359 1.438 1.00 85.25 93 SER A O 1
ATOM 716 N N . SER A 1 94 ? -0.581 -7.271 0.788 1.00 79.88 94 SER A N 1
ATOM 717 C CA . SER A 1 94 ? -0.466 -5.941 0.179 1.00 79.88 94 SER A CA 1
ATOM 718 C C . SER A 1 94 ? -0.007 -4.887 1.194 1.00 79.88 94 SER A C 1
ATOM 720 O O . SER A 1 94 ? 0.679 -3.944 0.804 1.00 79.88 94 SER A O 1
ATOM 722 N N . ASN A 1 95 ? -0.362 -5.033 2.472 1.00 85.12 95 ASN A N 1
ATOM 723 C CA . ASN A 1 95 ? 0.045 -4.105 3.529 1.00 85.12 95 ASN A CA 1
ATOM 724 C C . ASN A 1 95 ? 1.554 -4.207 3.793 1.00 85.12 95 ASN A C 1
ATOM 726 O O . ASN A 1 95 ? 2.235 -3.188 3.850 1.00 85.12 95 ASN A O 1
ATOM 730 N N . GLN A 1 96 ? 2.095 -5.430 3.808 1.00 83.12 96 GLN A N 1
ATOM 731 C CA . GLN A 1 96 ? 3.531 -5.696 3.970 1.00 83.12 96 GLN A CA 1
ATOM 732 C C . GLN A 1 96 ? 4.365 -5.169 2.795 1.00 83.12 96 GLN A C 1
ATOM 734 O O . GLN A 1 96 ? 5.498 -4.743 2.989 1.00 83.12 96 GLN A O 1
ATOM 739 N N . TYR A 1 97 ? 3.816 -5.186 1.576 1.00 84.38 97 TYR A N 1
ATOM 740 C CA . TYR A 1 97 ? 4.533 -4.710 0.391 1.00 84.38 97 TYR A CA 1
ATOM 741 C C . TYR A 1 97 ? 4.512 -3.180 0.238 1.00 84.38 97 TYR A C 1
ATOM 743 O O . TYR A 1 97 ? 5.520 -2.595 -0.153 1.00 84.38 97 TYR A O 1
ATOM 751 N N . PHE A 1 98 ? 3.381 -2.525 0.528 1.00 86.31 98 PHE A N 1
ATOM 752 C CA . PHE A 1 98 ? 3.220 -1.080 0.307 1.00 86.31 98 PHE A CA 1
ATOM 753 C C . PHE A 1 98 ? 3.482 -0.214 1.543 1.00 86.31 98 PHE A C 1
ATOM 755 O O . PHE A 1 98 ? 3.440 1.007 1.417 1.00 86.31 98 PHE A O 1
ATOM 762 N N . GLY A 1 99 ? 3.743 -0.811 2.712 1.00 73.38 99 GLY A N 1
ATOM 763 C CA . GLY A 1 99 ? 4.079 -0.068 3.931 1.00 73.38 99 GLY A CA 1
ATOM 764 C C . GLY A 1 99 ? 3.014 0.955 4.326 1.00 73.38 99 GLY A C 1
ATOM 765 O O . GLY A 1 99 ? 3.344 1.997 4.885 1.00 73.38 99 GLY A O 1
ATOM 766 N N . ARG A 1 100 ? 1.746 0.694 3.984 1.00 70.75 100 ARG A N 1
ATOM 767 C CA . ARG A 1 100 ? 0.638 1.504 4.488 1.00 70.75 100 ARG A CA 1
ATOM 768 C C . ARG A 1 100 ? 0.553 1.233 5.980 1.00 70.75 100 ARG A C 1
ATOM 770 O O . ARG A 1 100 ? 0.462 0.064 6.357 1.00 70.75 100 ARG A O 1
ATOM 777 N N . GLU A 1 101 ? 0.630 2.300 6.775 1.00 50.56 101 GLU A N 1
ATOM 778 C CA . GLU A 1 101 ? 0.296 2.258 8.196 1.00 50.56 101 GLU A CA 1
ATOM 779 C C . GLU A 1 101 ? -1.001 1.467 8.338 1.00 50.5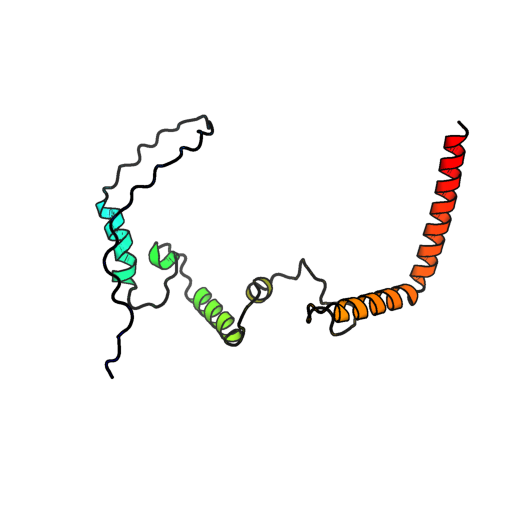6 101 GLU A C 1
ATOM 781 O O . GLU A 1 101 ? -1.920 1.619 7.527 1.00 50.56 101 GLU A O 1
ATOM 786 N N . GLU A 1 102 ? -1.014 0.550 9.296 1.00 48.56 102 GLU A N 1
ATOM 787 C CA . GLU A 1 102 ? -2.184 -0.229 9.656 1.00 48.56 102 GLU A CA 1
ATOM 788 C C . GLU A 1 102 ? -3.317 0.723 10.055 1.00 48.56 102 GLU A C 1
ATOM 790 O O . GLU A 1 102 ? -3.530 1.023 11.221 1.00 48.56 102 GLU A O 1
ATOM 795 N N . GLU A 1 103 ? -4.093 1.176 9.077 1.00 46.16 103 GLU A N 1
ATOM 796 C CA . GLU A 1 103 ? -5.503 1.500 9.266 1.00 46.16 103 GLU A CA 1
ATOM 797 C C . GLU A 1 103 ? -6.314 0.224 8.993 1.00 46.16 103 GLU A C 1
ATOM 799 O O . GLU A 1 103 ? -7.176 0.170 8.126 1.00 46.16 103 GLU A O 1
ATOM 804 N N . ASP A 1 104 ? -5.895 -0.864 9.642 1.00 44.28 104 ASP A N 1
ATOM 805 C CA . ASP A 1 104 ? -6.773 -1.887 10.201 1.00 44.28 104 ASP A CA 1
ATOM 806 C C . ASP A 1 104 ? -5.908 -2.873 10.989 1.00 44.28 104 ASP A C 1
ATOM 808 O O . ASP A 1 104 ? -5.318 -3.804 10.436 1.00 44.28 104 ASP A O 1
ATOM 812 N N . GLY A 1 105 ? -5.850 -2.620 12.297 1.00 39.91 105 GLY A N 1
ATOM 813 C CA . GLY A 1 105 ? -5.358 -3.556 13.296 1.00 39.91 105 GLY A CA 1
ATOM 814 C C . GLY A 1 105 ? -4.094 -3.115 14.015 1.00 39.91 105 GLY A C 1
ATOM 815 O O . GLY A 1 105 ? -3.098 -3.795 13.885 1.00 39.91 105 GLY A O 1
ATOM 816 N N . GLU A 1 106 ? -4.146 -2.002 14.753 1.00 42.25 106 GLU A N 1
ATOM 817 C CA . GLU A 1 106 ? -3.805 -1.911 16.189 1.00 42.25 106 GLU A CA 1
ATOM 818 C C . GLU A 1 106 ? -2.704 -2.833 16.786 1.00 42.25 106 GLU A C 1
ATOM 820 O O . GLU A 1 106 ? -2.730 -3.113 17.984 1.00 42.25 106 GLU A O 1
ATOM 825 N N . ASP A 1 107 ? -1.683 -3.248 16.042 1.00 42.81 107 ASP A N 1
ATOM 826 C CA . ASP A 1 107 ? -0.564 -4.054 16.534 1.00 42.81 107 ASP A CA 1
ATOM 827 C C . ASP A 1 107 ? 0.601 -3.134 16.915 1.00 42.81 107 ASP A C 1
ATOM 829 O O . ASP A 1 107 ? 1.704 -3.173 16.368 1.00 42.81 107 ASP A O 1
ATOM 833 N N . GLY A 1 108 ? 0.361 -2.259 17.898 1.00 42.09 108 GLY A N 1
ATOM 834 C CA . GLY A 1 108 ? 1.416 -1.335 18.298 1.00 42.09 108 GLY A CA 1
ATOM 835 C C . GLY A 1 108 ? 1.238 -0.446 19.517 1.00 42.09 108 GLY A C 1
ATOM 836 O O . GLY A 1 108 ? 1.956 0.543 19.570 1.00 42.09 108 GLY A O 1
ATOM 837 N N . ALA A 1 109 ? 0.378 -0.741 20.501 1.00 41.66 109 ALA A N 1
ATOM 838 C CA . ALA A 1 109 ? 0.553 -0.198 21.865 1.00 41.66 109 ALA A CA 1
ATOM 839 C C . ALA A 1 109 ? -0.443 -0.797 22.872 1.00 41.66 109 ALA A C 1
ATOM 841 O O . ALA A 1 109 ? -1.414 -0.147 23.256 1.00 41.66 109 ALA A O 1
ATOM 842 N N . GLY A 1 110 ? -0.205 -2.018 23.360 1.00 37.50 110 GLY A N 1
ATOM 843 C CA . GLY A 1 110 ? -1.094 -2.527 24.409 1.00 37.50 110 GLY A CA 1
ATOM 844 C C . GLY A 1 110 ? -0.751 -3.802 25.160 1.00 37.50 110 GLY A C 1
ATOM 845 O O . GLY A 1 110 ? -1.513 -4.129 26.057 1.00 37.50 110 GLY A O 1
ATOM 846 N N . GLY A 1 111 ? 0.378 -4.465 24.893 1.00 39.41 111 GLY A N 1
ATOM 847 C CA . GLY A 1 111 ? 0.890 -5.550 25.737 1.00 39.41 111 GLY A CA 1
ATOM 848 C C . GLY A 1 111 ? 0.142 -6.879 25.606 1.00 39.41 111 GLY A C 1
ATOM 849 O O . GLY A 1 111 ? -1.003 -6.999 26.021 1.00 39.41 111 GLY A O 1
ATOM 850 N N . GLY A 1 112 ? 0.844 -7.900 25.115 1.00 38.47 112 GLY A N 1
ATOM 851 C CA . GLY A 1 112 ? 0.365 -9.283 25.142 1.00 38.47 112 GLY A CA 1
ATOM 852 C C . GLY A 1 112 ? 0.537 -9.988 23.806 1.00 38.47 112 GLY A C 1
ATOM 853 O O . GLY A 1 112 ? -0.403 -10.129 23.040 1.00 38.47 112 GLY A O 1
ATOM 854 N N . GLU A 1 113 ? 1.774 -10.393 23.541 1.00 49.00 113 GLU A N 1
ATOM 855 C CA . GLU A 1 113 ? 2.162 -11.559 22.745 1.00 49.00 113 GLU A CA 1
ATOM 856 C C . GLU A 1 113 ? 1.010 -12.525 22.367 1.00 49.00 113 GLU A C 1
ATOM 858 O O . GLU A 1 113 ? 0.429 -13.178 23.230 1.00 49.00 113 GLU A O 1
ATOM 863 N N . GLY A 1 114 ? 0.745 -12.684 21.061 1.00 45.62 114 GLY A N 1
ATOM 864 C CA . GLY A 1 114 ? 0.308 -13.979 20.519 1.00 45.62 114 GLY A CA 1
ATOM 865 C C . GLY A 1 114 ? -1.152 -14.183 20.090 1.00 45.62 114 GLY A C 1
ATOM 866 O O . GLY A 1 114 ? -1.574 -15.336 20.052 1.00 45.62 114 GLY A O 1
ATOM 867 N N . LEU A 1 115 ? -1.926 -13.150 19.732 1.00 48.72 115 LEU A N 1
ATOM 868 C CA . LEU A 1 115 ? -3.344 -13.356 19.376 1.00 48.72 115 LEU A CA 1
ATOM 869 C C . LEU A 1 115 ? -3.652 -13.556 17.876 1.00 48.72 115 LEU A C 1
ATOM 871 O O . LEU A 1 115 ? -4.588 -14.271 17.536 1.00 48.72 115 LEU A O 1
ATOM 875 N N . LEU A 1 116 ? -2.887 -13.006 16.936 1.00 47.91 116 LEU A N 1
ATOM 876 C CA . LEU A 1 116 ? -3.336 -12.972 15.528 1.00 47.91 116 LEU A CA 1
ATOM 877 C C . LEU A 1 116 ? -2.648 -13.996 14.609 1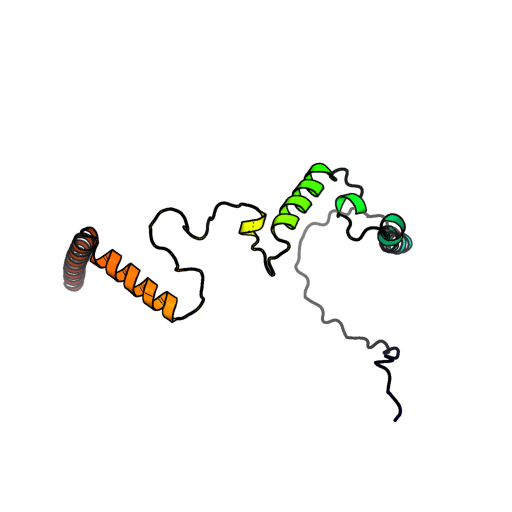.00 47.91 116 LEU A C 1
ATOM 879 O O . LEU A 1 116 ? -2.578 -13.807 13.398 1.00 47.91 116 LEU A O 1
ATOM 883 N N . GLY A 1 117 ? -2.133 -15.093 15.177 1.00 46.75 117 GLY A N 1
ATOM 884 C CA . GLY A 1 117 ? -1.317 -16.072 14.444 1.00 46.75 117 GLY A CA 1
ATOM 885 C C . GLY A 1 117 ? -1.946 -17.440 14.167 1.00 46.75 117 GLY A C 1
ATOM 886 O O . GLY A 1 117 ? -1.383 -18.196 13.379 1.00 46.75 117 GLY A O 1
ATOM 887 N N . ASP A 1 118 ? -3.074 -17.794 14.782 1.00 50.09 118 ASP A N 1
ATOM 888 C CA . ASP A 1 118 ? -3.672 -19.120 14.601 1.00 50.09 118 ASP A CA 1
ATOM 889 C C . ASP A 1 118 ? -5.194 -19.002 14.606 1.00 50.09 118 ASP A C 1
ATOM 891 O O . ASP A 1 118 ? -5.795 -18.657 15.620 1.00 50.09 118 ASP A O 1
ATOM 895 N N . GLY A 1 119 ? -5.835 -19.286 13.470 1.00 53.31 119 GLY A N 1
ATOM 896 C CA . GLY A 1 119 ? -7.296 -19.293 13.302 1.00 53.31 119 GLY A CA 1
ATOM 897 C C . GLY A 1 119 ? -8.012 -20.396 14.096 1.00 53.31 119 GLY A C 1
ATOM 898 O O . GLY A 1 119 ? -9.031 -20.922 13.651 1.00 53.31 119 GLY A O 1
ATOM 899 N N . SER A 1 120 ? -7.469 -20.785 15.248 1.00 57.88 120 SER A N 1
ATOM 900 C CA . SER A 1 120 ? -7.983 -21.801 16.145 1.00 57.88 120 SER A CA 1
ATOM 901 C C . SER A 1 120 ? -8.923 -21.167 17.166 1.00 57.88 120 SER A C 1
ATOM 903 O O . SER A 1 120 ? -8.581 -20.218 17.871 1.00 57.88 120 SER A O 1
ATOM 905 N N . LEU A 1 121 ? -10.119 -21.740 17.284 1.00 62.16 121 LEU A N 1
ATOM 906 C CA . LEU A 1 121 ? -11.157 -21.397 18.265 1.00 62.16 121 LEU A CA 1
ATOM 907 C C . LEU A 1 121 ? -10.607 -21.322 19.709 1.00 62.16 121 LEU A C 1
ATOM 909 O O . LEU A 1 121 ? -11.119 -20.568 20.533 1.00 62.16 121 LEU A O 1
ATOM 913 N N . SER A 1 122 ? -9.524 -22.052 19.994 1.00 72.31 122 SER A N 1
ATOM 914 C CA . SER A 1 122 ? -8.802 -22.032 21.271 1.00 72.31 122 SER A CA 1
ATOM 915 C C . SER A 1 122 ? -7.983 -20.754 21.507 1.00 72.31 122 SER A C 1
ATOM 917 O O . SER A 1 122 ? -7.860 -20.319 22.649 1.00 72.31 122 SER A O 1
ATOM 919 N N . GLY A 1 123 ? -7.447 -20.125 20.456 1.00 67.69 123 GLY A N 1
ATOM 920 C CA . GLY A 1 123 ? -6.757 -18.833 20.548 1.00 67.69 123 GLY A CA 1
ATOM 921 C C . GLY A 1 123 ? -7.733 -17.698 20.854 1.00 67.69 123 GLY A C 1
ATOM 922 O O . GLY A 1 123 ? -7.486 -16.885 21.744 1.00 67.69 123 GLY A O 1
ATOM 923 N N . LEU A 1 124 ? -8.903 -17.724 20.207 1.00 78.44 124 LEU A N 1
ATOM 924 C CA . LEU A 1 124 ? -9.993 -16.794 20.496 1.00 78.44 124 LEU A CA 1
ATOM 925 C C . LEU A 1 124 ? -10.529 -16.964 21.924 1.00 78.44 124 LEU A C 1
ATOM 927 O O . LEU A 1 124 ? -10.804 -15.967 22.580 1.00 78.44 124 LEU A O 1
ATOM 931 N N . GLU A 1 125 ? -10.658 -18.194 22.433 1.00 80.31 125 GLU A N 1
ATOM 932 C CA . GLU A 1 125 ? -11.074 -18.418 23.824 1.00 80.31 125 GLU A CA 1
ATOM 933 C C . GLU A 1 125 ? -10.050 -17.860 24.820 1.00 80.31 125 GLU A C 1
ATOM 935 O O . GLU A 1 125 ? -10.432 -17.192 25.783 1.00 80.31 125 GLU A O 1
ATOM 940 N N . ASN A 1 126 ? -8.757 -18.090 24.587 1.00 82.00 126 ASN A N 1
ATOM 941 C CA . ASN A 1 126 ? -7.710 -17.579 25.467 1.00 82.00 126 ASN A CA 1
ATOM 942 C C . ASN A 1 126 ? -7.649 -16.048 25.449 1.00 82.00 126 ASN A C 1
ATOM 944 O O . ASN A 1 126 ? -7.554 -15.441 26.512 1.00 82.00 126 ASN A O 1
ATOM 948 N N . ALA A 1 127 ? -7.810 -15.412 24.289 1.00 82.19 127 ALA A N 1
ATOM 949 C CA . ALA A 1 127 ? -7.886 -13.957 24.218 1.00 82.19 127 ALA A CA 1
ATOM 950 C C . ALA A 1 127 ? -9.178 -13.364 24.743 1.00 82.19 127 ALA A C 1
ATOM 952 O O . ALA A 1 127 ? -9.147 -12.306 25.356 1.00 82.19 127 ALA A O 1
ATOM 953 N N . ALA A 1 128 ? -10.315 -14.025 24.539 1.00 82.88 128 ALA A N 1
ATOM 954 C CA . ALA A 1 128 ? -11.559 -13.592 25.151 1.00 82.88 128 ALA A CA 1
ATOM 955 C C . ALA A 1 128 ? -11.425 -13.635 26.679 1.00 82.88 128 ALA A C 1
ATOM 957 O O . ALA A 1 128 ? -11.816 -12.687 27.355 1.00 82.88 128 ALA A O 1
ATOM 958 N N . ARG A 1 129 ? -10.816 -14.694 27.231 1.00 87.12 129 ARG A N 1
ATOM 959 C CA . ARG A 1 129 ? -10.532 -14.796 28.669 1.00 87.12 129 ARG A CA 1
ATOM 960 C C . ARG A 1 129 ? -9.563 -13.716 29.141 1.00 87.12 129 ARG A C 1
ATOM 962 O O . ARG A 1 129 ? -9.835 -13.113 30.174 1.00 87.12 129 ARG A O 1
ATOM 969 N N . ASP A 1 130 ? -8.494 -13.447 28.399 1.00 82.50 130 ASP A N 1
ATOM 970 C CA . ASP A 1 130 ? -7.507 -12.423 28.755 1.00 82.50 130 ASP A CA 1
ATOM 971 C C . ASP A 1 130 ? -8.093 -11.004 28.675 1.00 82.50 130 ASP A C 1
ATOM 973 O O . ASP A 1 130 ? -7.981 -10.226 29.620 1.00 82.50 130 ASP A O 1
ATOM 977 N N . ALA A 1 131 ? -8.854 -10.699 27.622 1.00 84.62 131 ALA A N 1
ATOM 978 C CA . ALA A 1 131 ? -9.572 -9.437 27.476 1.00 84.62 131 ALA A CA 1
ATOM 979 C C . ALA A 1 131 ? -10.603 -9.243 28.596 1.00 84.62 131 ALA A C 1
ATOM 981 O O . ALA A 1 131 ? -10.668 -8.171 29.195 1.00 84.62 131 ALA A O 1
ATOM 982 N N . ILE A 1 132 ? -11.372 -10.284 28.938 1.00 82.19 132 ILE A N 1
ATOM 983 C CA . ILE A 1 132 ? -12.331 -10.237 30.051 1.00 82.19 132 ILE A CA 1
ATOM 984 C C . ILE A 1 132 ? -11.602 -10.054 31.386 1.00 82.19 132 ILE A C 1
ATOM 986 O O . ILE A 1 132 ? -12.042 -9.248 32.204 1.00 82.19 132 ILE A O 1
ATOM 990 N N . GLN A 1 133 ? -10.486 -10.749 31.617 1.00 83.69 133 GLN A N 1
ATOM 991 C CA . GLN A 1 133 ? -9.687 -10.578 32.832 1.00 83.69 133 GLN A CA 1
ATOM 992 C C . GLN A 1 133 ? -9.100 -9.174 32.928 1.00 83.69 133 GLN A C 1
ATOM 994 O O . GLN A 1 133 ? -9.175 -8.562 33.989 1.00 83.69 133 GLN A O 1
ATOM 999 N N . ARG A 1 134 ? -8.585 -8.625 31.828 1.00 81.19 134 ARG A N 1
ATOM 1000 C CA . ARG A 1 134 ? -8.044 -7.266 31.766 1.00 81.19 134 ARG A CA 1
ATOM 1001 C C . ARG A 1 134 ? -9.126 -6.215 31.988 1.00 81.19 134 ARG A C 1
ATOM 1003 O O . ARG A 1 134 ? -8.898 -5.243 32.701 1.00 81.19 134 ARG A O 1
ATOM 1010 N N . VAL A 1 135 ? -10.316 -6.420 31.433 1.00 82.62 135 VAL A N 1
ATOM 1011 C CA . VAL A 1 135 ? -11.491 -5.569 31.663 1.00 82.62 135 VAL A CA 1
ATOM 1012 C C . VAL A 1 135 ? -11.925 -5.648 33.130 1.00 82.62 135 VAL A C 1
ATOM 1014 O O . VAL A 1 135 ? -12.077 -4.620 33.773 1.00 82.62 135 VAL A O 1
ATOM 1017 N N . MET A 1 136 ? -12.032 -6.837 33.723 1.00 78.00 136 MET A N 1
ATOM 1018 C CA . MET A 1 136 ? -12.399 -6.970 35.141 1.00 78.00 136 MET A CA 1
ATOM 1019 C C . MET A 1 136 ? -11.321 -6.465 36.111 1.00 78.00 136 MET A C 1
ATOM 1021 O O . MET A 1 136 ? -11.650 -6.012 37.206 1.00 78.00 136 MET A O 1
ATOM 1025 N N . ALA A 1 137 ? -10.046 -6.535 35.724 1.00 78.25 137 ALA A N 1
ATOM 1026 C CA . ALA A 1 137 ? -8.922 -6.043 36.515 1.00 78.25 137 ALA A CA 1
ATOM 1027 C C . ALA A 1 137 ? -8.757 -4.515 36.446 1.00 78.25 137 ALA A C 1
ATOM 1029 O O . ALA A 1 137 ? -8.030 -3.954 37.267 1.00 78.25 137 ALA A O 1
ATOM 1030 N N . ASN A 1 138 ? -9.420 -3.835 35.503 1.00 81.12 138 ASN A N 1
ATOM 1031 C CA . ASN A 1 138 ? -9.398 -2.379 35.437 1.00 81.12 138 ASN A CA 1
ATOM 1032 C C . ASN A 1 138 ? -10.399 -1.783 36.444 1.00 81.12 138 ASN A C 1
ATOM 1034 O O . ASN A 1 138 ? -11.600 -2.048 36.341 1.00 81.12 138 ASN A O 1
ATOM 1038 N N . PRO A 1 139 ? -9.948 -0.939 37.393 1.00 77.38 139 PRO A N 1
ATOM 1039 C CA . PRO A 1 139 ? -10.835 -0.291 38.363 1.00 77.38 139 PRO A CA 1
ATOM 1040 C C . PRO A 1 139 ? -11.895 0.590 37.679 1.00 77.38 139 PRO A C 1
ATOM 1042 O O . PRO A 1 139 ? -13.028 0.669 38.148 1.00 77.38 139 PRO A O 1
ATOM 1045 N N . ASP A 1 140 ? -11.574 1.142 36.507 1.00 79.00 140 ASP A N 1
ATOM 1046 C CA . ASP A 1 140 ? -12.478 1.970 35.701 1.00 79.00 140 ASP A CA 1
ATOM 1047 C C . ASP A 1 140 ? -13.719 1.215 35.203 1.00 79.00 140 ASP A C 1
ATOM 1049 O O . ASP A 1 140 ? -14.756 1.817 34.920 1.00 79.00 140 ASP A O 1
ATOM 1053 N N . VAL A 1 141 ? -13.647 -0.115 35.099 1.00 84.31 141 VAL A N 1
ATOM 1054 C CA . VAL A 1 141 ? -14.777 -0.939 34.655 1.00 84.31 141 VAL A CA 1
ATOM 1055 C C . VAL A 1 141 ? -15.819 -1.086 35.760 1.00 84.31 141 VAL A C 1
ATOM 1057 O O . VAL A 1 141 ? -17.008 -1.188 35.459 1.00 84.31 141 VAL A O 1
ATOM 1060 N N . GLN A 1 142 ? -15.414 -1.013 37.029 1.00 80.19 142 GLN A N 1
ATOM 1061 C CA . GLN A 1 142 ? -16.353 -0.959 38.153 1.00 80.19 142 GLN A CA 1
ATOM 1062 C C . GLN A 1 142 ? -17.092 0.387 38.162 1.00 80.19 142 GLN A C 1
ATOM 1064 O O . GLN A 1 142 ? -18.321 0.407 38.214 1.00 80.19 142 GLN A O 1
ATOM 1069 N N . ASP A 1 143 ? -16.373 1.491 37.941 1.00 86.31 143 ASP A N 1
ATOM 1070 C CA . ASP A 1 143 ? -16.970 2.824 37.786 1.00 86.31 143 ASP A CA 1
ATOM 1071 C C . ASP A 1 143 ? -17.910 2.910 36.573 1.00 86.31 143 ASP A C 1
ATOM 1073 O O . ASP A 1 143 ? -18.973 3.536 36.630 1.00 86.31 143 ASP A O 1
ATOM 1077 N N . ALA A 1 144 ? -17.534 2.294 35.448 1.00 83.44 144 ALA A N 1
ATOM 1078 C CA . ALA A 1 144 ? -18.376 2.220 34.259 1.00 83.44 144 ALA A CA 1
ATOM 1079 C C . ALA A 1 144 ? -19.635 1.378 34.513 1.00 83.44 144 ALA A C 1
ATOM 1081 O O . ALA A 1 144 ? -20.734 1.791 34.137 1.00 83.44 144 ALA A O 1
ATOM 1082 N N . ALA A 1 145 ? -19.503 0.238 35.196 1.00 86.06 145 ALA A N 1
ATOM 1083 C CA . ALA A 1 145 ? -20.628 -0.612 35.571 1.00 86.06 145 ALA A CA 1
ATOM 1084 C C . ALA A 1 145 ? -21.602 0.110 36.518 1.00 86.06 145 ALA A C 1
ATOM 1086 O O . ALA A 1 145 ? -22.819 0.031 36.321 1.00 86.06 145 ALA A O 1
ATOM 1087 N N . ASP A 1 146 ? -21.094 0.877 37.484 1.00 88.25 146 ASP A N 1
ATOM 1088 C CA . ASP A 1 146 ? -21.921 1.672 38.393 1.00 88.25 146 ASP A CA 1
ATOM 1089 C C . ASP A 1 146 ? -22.635 2.820 37.669 1.00 88.25 146 ASP A C 1
ATOM 1091 O O . ASP A 1 146 ? -23.821 3.067 37.911 1.00 88.25 146 ASP A O 1
ATOM 1095 N N . LYS A 1 147 ? -21.978 3.473 36.703 1.00 89.50 147 LYS A N 1
ATOM 1096 C CA . LYS A 1 147 ? -22.606 4.497 35.849 1.00 89.50 147 LYS A CA 1
ATOM 1097 C C . LYS A 1 147 ? -23.680 3.911 34.934 1.00 89.50 147 LYS A C 1
ATOM 1099 O O . LYS A 1 147 ? -24.735 4.526 34.784 1.00 89.50 147 LYS A O 1
ATOM 1104 N N . ILE A 1 148 ? -23.454 2.729 34.358 1.00 90.69 148 ILE A N 1
ATOM 1105 C CA . ILE A 1 148 ? -24.450 2.022 33.538 1.00 90.69 148 ILE A CA 1
ATOM 1106 C C . ILE A 1 148 ? -25.651 1.630 34.396 1.00 90.69 148 ILE A C 1
ATOM 1108 O O . ILE A 1 148 ? -26.788 1.868 33.993 1.00 90.69 148 ILE A O 1
ATOM 1112 N N . ARG A 1 149 ? -25.427 1.099 35.602 1.00 88.25 149 ARG A N 1
ATOM 1113 C CA . ARG A 1 149 ? -26.504 0.780 36.547 1.00 88.25 149 ARG A CA 1
ATOM 1114 C C . ARG A 1 149 ? -27.293 2.028 36.941 1.00 88.25 149 ARG A C 1
ATOM 1116 O O . ARG A 1 149 ? -28.520 2.010 36.895 1.00 88.25 149 ARG A O 1
ATOM 1123 N N . ALA A 1 150 ? -26.611 3.121 37.275 1.00 91.94 150 ALA A N 1
ATOM 1124 C CA . ALA A 1 150 ? -27.256 4.390 37.602 1.00 91.94 150 ALA A CA 1
ATOM 1125 C C . ALA A 1 150 ? -28.037 4.971 36.409 1.00 91.94 150 ALA A C 1
ATOM 1127 O O . ALA A 1 150 ? -29.123 5.520 36.587 1.00 91.94 150 ALA A O 1
ATOM 1128 N N . GLY A 1 151 ? -27.511 4.829 35.190 1.00 90.31 151 GLY A N 1
ATOM 1129 C CA . GLY A 1 151 ? -28.185 5.219 33.955 1.00 90.31 151 GLY A CA 1
ATOM 1130 C C . GLY A 1 151 ? -29.419 4.365 33.668 1.00 90.31 151 GLY A C 1
ATOM 1131 O O . GLY A 1 151 ? -30.461 4.908 33.317 1.00 90.31 151 GLY A O 1
ATOM 1132 N N . ALA A 1 152 ? -29.335 3.051 33.885 1.00 93.62 152 ALA A N 1
ATOM 1133 C CA . ALA A 1 152 ? -30.449 2.125 33.712 1.00 93.62 152 ALA A CA 1
ATOM 1134 C C . ALA A 1 152 ? -31.577 2.380 34.719 1.00 93.62 152 ALA A C 1
ATOM 1136 O O . ALA A 1 152 ? -32.741 2.350 34.331 1.00 93.62 152 ALA A O 1
ATOM 1137 N N . LEU A 1 153 ? -31.261 2.687 35.982 1.00 93.19 153 LEU A N 1
ATOM 1138 C CA . LEU A 1 153 ? -32.268 3.097 36.966 1.00 93.19 153 LEU A CA 1
ATOM 1139 C C . LEU A 1 153 ? -32.939 4.414 36.564 1.00 93.19 153 LEU A C 1
ATOM 1141 O O . LEU A 1 153 ? -34.158 4.467 36.501 1.00 93.19 153 LEU A O 1
ATOM 1145 N N . LYS A 1 154 ? -32.166 5.433 36.161 1.00 89.31 154 LYS A N 1
ATOM 1146 C CA . LYS A 1 154 ? -32.725 6.700 35.650 1.00 89.31 154 LYS A CA 1
ATOM 1147 C C . LYS A 1 154 ? -33.587 6.511 34.404 1.00 89.31 154 LYS A C 1
ATOM 1149 O O . LYS A 1 154 ? -34.590 7.198 34.246 1.00 89.31 154 LYS A O 1
ATOM 1154 N N . LEU A 1 155 ? -33.194 5.605 33.510 1.00 92.12 155 LEU A N 1
ATOM 1155 C CA . LEU A 1 155 ? -33.978 5.266 32.327 1.00 92.12 155 LEU A CA 1
ATOM 1156 C C . LEU A 1 155 ? -35.261 4.525 32.713 1.00 92.12 155 LEU A C 1
ATOM 1158 O O . LEU A 1 155 ? -36.305 4.785 32.127 1.00 92.12 155 LEU A O 1
ATOM 1162 N N . SER A 1 156 ? -35.194 3.637 33.704 1.00 88.56 156 SER A N 1
ATOM 1163 C CA . SER A 1 156 ? -36.356 2.905 34.215 1.00 88.56 156 SER A CA 1
ATOM 1164 C C . SER A 1 156 ? -37.347 3.862 34.882 1.00 88.56 156 SER A C 1
ATOM 1166 O O . SER A 1 156 ? -38.528 3.824 34.550 1.00 88.56 156 SER A O 1
ATOM 1168 N N . ASP A 1 157 ? -36.852 4.796 35.700 1.00 88.38 157 ASP A N 1
ATOM 1169 C CA . ASP A 1 157 ? -37.640 5.877 36.301 1.00 88.38 157 ASP A CA 1
ATOM 1170 C C . ASP A 1 157 ? -38.272 6.771 35.224 1.00 88.38 157 ASP A C 1
ATOM 1172 O O . ASP A 1 157 ? -39.447 7.121 35.310 1.00 88.38 157 ASP A O 1
ATOM 1176 N N . TYR A 1 158 ? -37.523 7.109 34.169 1.00 88.69 158 TYR A N 1
ATOM 1177 C CA . TYR A 1 158 ? -38.023 7.923 33.058 1.00 88.69 158 TYR A CA 1
ATOM 1178 C C . TYR A 1 158 ? -39.118 7.215 32.253 1.00 88.69 158 TYR A C 1
ATOM 1180 O O . TYR A 1 158 ? -40.136 7.820 31.911 1.00 88.69 158 TYR A O 1
ATOM 1188 N N . LEU A 1 159 ? -38.932 5.925 31.964 1.00 88.81 159 LEU A N 1
ATOM 1189 C CA . LEU A 1 159 ? -39.928 5.115 31.268 1.00 88.81 159 LEU A CA 1
ATOM 1190 C C . LEU A 1 159 ? -41.184 4.921 32.124 1.00 88.81 159 LEU A C 1
ATOM 1192 O O . LEU A 1 159 ? -42.287 5.021 31.593 1.00 88.81 159 LEU A O 1
ATOM 1196 N N . GLN A 1 160 ? -41.041 4.721 33.436 1.00 88.56 160 GLN A N 1
ATOM 1197 C CA . GLN A 1 160 ? -42.179 4.676 34.355 1.00 88.56 160 GLN A CA 1
ATOM 1198 C C . GLN A 1 160 ? -42.915 6.019 34.400 1.00 88.56 160 GLN A C 1
ATOM 1200 O O . GLN A 1 160 ? -44.135 6.047 34.241 1.00 88.56 160 GLN A O 1
ATOM 1205 N N . GLN A 1 161 ? -42.182 7.131 34.481 1.00 84.06 161 GLN A N 1
ATOM 1206 C CA . GLN A 1 161 ? -42.750 8.479 34.472 1.00 84.06 161 GLN A CA 1
ATOM 1207 C C . GLN A 1 161 ? -43.494 8.810 33.165 1.00 84.06 161 GLN A C 1
ATOM 1209 O O . GLN A 1 161 ? -44.466 9.567 33.184 1.00 84.06 161 GLN A O 1
ATOM 1214 N N . MET A 1 162 ? -43.052 8.275 32.023 1.00 75.44 162 MET A N 1
ATOM 1215 C CA . MET A 1 162 ? -43.782 8.391 30.756 1.00 75.44 162 MET A CA 1
ATOM 1216 C C . MET A 1 162 ? -44.969 7.433 30.658 1.00 75.44 162 MET A C 1
ATOM 1218 O O . MET A 1 162 ? -45.952 7.787 30.021 1.00 75.44 162 MET A O 1
ATOM 1222 N N . SER A 1 163 ? -44.899 6.252 31.277 1.00 78.44 163 SER A N 1
ATOM 1223 C CA . SER A 1 163 ? -46.006 5.286 31.283 1.00 78.44 163 SER A CA 1
ATOM 1224 C C . SER A 1 163 ? -47.192 5.705 32.162 1.00 78.44 163 SER A C 1
ATOM 1226 O O . SER A 1 163 ? -48.295 5.206 31.969 1.00 78.44 163 SER A O 1
ATOM 1228 N N . GLU A 1 164 ? -46.972 6.618 33.115 1.00 70.12 164 GLU A N 1
ATOM 1229 C CA . GLU A 1 164 ? -48.004 7.183 34.001 1.00 70.12 164 GLU A CA 1
ATOM 1230 C C . GLU A 1 164 ? -48.711 8.431 33.431 1.00 70.12 164 GLU A C 1
ATOM 1232 O O . GLU A 1 164 ? -49.545 9.030 34.114 1.00 70.12 164 GLU A O 1
ATOM 1237 N N . ARG A 1 165 ? -48.402 8.834 32.191 1.00 53.53 165 ARG A N 1
ATOM 1238 C CA . ARG A 1 165 ? -49.105 9.896 31.451 1.00 53.53 165 ARG A CA 1
ATOM 1239 C C . ARG A 1 165 ? -49.970 9.329 30.337 1.00 53.53 165 ARG A C 1
ATOM 1241 O O . ARG A 1 165 ? -51.041 9.932 30.106 1.00 53.53 165 ARG A O 1
#

Organism: NCBI:txid50990